Protein AF-A0A969XFT2-F1 (afdb_monomer)

Solvent-accessible surface area (backbone atoms only — not comparable to full-atom values): 5192 Å² total; per-residue (Å²): 133,81,50,74,69,57,52,52,53,51,52,51,54,52,53,49,54,55,60,61,55,73,71,54,65,57,93,56,33,42,101,85,66,43,78,54,66,66,70,47,44,44,75,32,65,82,44,76,70,50,57,56,52,51,52,53,49,41,51,48,38,42,73,73,66,62,30,51,68,45,80,42,82,42,53,67,70,55,45,54,54,31,44,78,67,69,69,62

Foldseek 3Di:
DDDPVRVVVVVVVVVVVVVVVVPDQDVQADPVNHRNAEEAEAEDQPDPVRVVVVVVVQCCCCVVVVHHYHYDYDHPVVVVVCVVVVVD

Mean predicted aligned error: 11.52 Å

pLDDT: mean 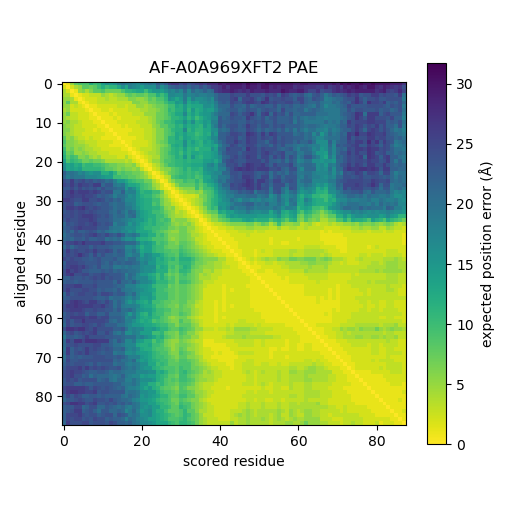86.34, std 11.64, range [57.56, 96.88]

Radius of gyration: 23.92 Å; Cα contacts (8 Å, |Δi|>4): 80; chains: 1; bounding box: 64×32×49 Å

Structure (mmCIF, N/CA/C/O backbone):
data_AF-A0A969XFT2-F1
#
_entry.id   AF-A0A969XFT2-F1
#
loop_
_atom_site.group_PDB
_atom_site.id
_atom_site.type_symbol
_atom_site.label_atom_id
_atom_site.label_alt_id
_atom_site.label_comp_id
_atom_site.label_asym_id
_atom_site.label_entity_id
_atom_site.label_seq_id
_atom_site.pdbx_PDB_ins_code
_atom_site.Cartn_x
_atom_site.Cartn_y
_atom_site.Cartn_z
_atom_site.occupancy
_atom_site.B_iso_or_equiv
_atom_site.auth_seq_id
_atom_site.auth_comp_id
_atom_site.auth_asym_id
_atom_site.auth_atom_id
_atom_site.pdbx_PDB_model_num
ATOM 1 N N . MET A 1 1 ? -51.406 -18.017 23.707 1.00 57.56 1 MET A N 1
ATOM 2 C CA . MET A 1 1 ? -51.129 -17.261 24.951 1.00 57.56 1 MET A CA 1
ATOM 3 C C . MET A 1 1 ? -49.922 -17.889 25.628 1.00 57.56 1 MET A C 1
ATOM 5 O O . MET A 1 1 ? -50.028 -19.015 26.096 1.00 57.56 1 MET A O 1
ATOM 9 N N . PHE A 1 2 ? -48.764 -17.225 25.609 1.00 67.94 2 PHE A N 1
ATOM 10 C CA . PHE A 1 2 ? -47.568 -17.722 26.299 1.00 67.94 2 PHE A CA 1
ATOM 11 C C . PHE A 1 2 ? -47.796 -17.707 27.817 1.00 67.94 2 PHE A C 1
ATOM 13 O O . PHE A 1 2 ? -48.382 -16.763 28.349 1.00 67.94 2 PHE A O 1
ATOM 20 N N . SER A 1 3 ? -47.383 -18.767 28.520 1.00 76.75 3 SER A N 1
ATOM 21 C CA . SER A 1 3 ? -47.505 -18.813 29.981 1.00 76.75 3 SER A CA 1
ATOM 22 C C . SER A 1 3 ? -46.583 -17.763 30.607 1.00 76.75 3 SER A C 1
ATOM 24 O O . SER A 1 3 ? -45.492 -17.522 30.092 1.00 76.75 3 SER A O 1
ATOM 26 N N . LYS A 1 4 ? -46.973 -17.171 31.747 1.00 77.75 4 LYS A N 1
ATOM 27 C CA . LYS A 1 4 ? -46.145 -16.174 32.462 1.00 77.75 4 LYS A CA 1
ATOM 28 C C . LYS A 1 4 ? -44.695 -16.641 32.663 1.00 77.75 4 LYS A C 1
ATOM 30 O O . LYS A 1 4 ? -43.780 -15.834 32.571 1.00 77.75 4 LYS A O 1
ATOM 35 N N . LYS A 1 5 ? -44.482 -17.944 32.882 1.00 81.25 5 LYS A N 1
ATOM 36 C CA . LYS A 1 5 ? -43.148 -18.546 33.042 1.00 81.25 5 LYS A CA 1
ATOM 37 C C . LYS A 1 5 ? -42.351 -18.530 31.731 1.00 81.25 5 LYS A C 1
ATOM 39 O O . LYS A 1 5 ? -41.166 -18.223 31.741 1.00 81.25 5 LYS A O 1
ATOM 44 N N . SER A 1 6 ? -43.015 -18.795 30.605 1.00 81.56 6 SER A N 1
ATOM 45 C CA . SER A 1 6 ? -42.413 -18.746 29.268 1.00 81.56 6 SER A CA 1
ATOM 46 C C . SER A 1 6 ? -42.015 -17.325 28.863 1.00 81.56 6 SER A C 1
ATOM 48 O O . SER A 1 6 ? -40.972 -17.147 28.244 1.00 81.56 6 SER A O 1
ATOM 50 N N . THR A 1 7 ? -42.810 -16.316 29.232 1.00 84.44 7 THR A N 1
ATOM 51 C CA . THR A 1 7 ? -42.497 -14.908 28.935 1.00 84.44 7 THR A CA 1
ATOM 52 C C . THR A 1 7 ? -41.293 -14.415 29.739 1.00 84.44 7 THR A C 1
ATOM 54 O O . THR A 1 7 ? -40.439 -13.718 29.198 1.00 84.44 7 THR A O 1
ATOM 57 N N . VAL A 1 8 ? -41.181 -14.829 31.008 1.00 88.44 8 VAL A N 1
ATOM 58 C CA . VAL A 1 8 ? -40.027 -14.492 31.859 1.00 88.44 8 VAL A CA 1
ATOM 59 C C . VAL A 1 8 ? -38.744 -15.115 31.308 1.00 88.44 8 VAL A C 1
ATOM 61 O O . VAL A 1 8 ? -37.756 -14.408 31.138 1.00 88.44 8 VAL A O 1
ATOM 64 N N . ILE A 1 9 ? -38.763 -16.399 30.942 1.00 89.06 9 ILE A N 1
ATOM 65 C CA . ILE A 1 9 ? -37.579 -17.066 30.374 1.00 89.06 9 ILE A CA 1
ATOM 66 C C . ILE A 1 9 ? -37.133 -16.381 29.075 1.00 89.06 9 ILE A C 1
ATOM 68 O O . ILE A 1 9 ? -35.948 -16.100 28.911 1.00 89.06 9 ILE A O 1
ATOM 72 N N . LEU A 1 10 ? -38.072 -16.038 28.189 1.00 89.56 10 LEU A N 1
ATOM 73 C CA . LEU A 1 10 ? -37.754 -15.352 26.936 1.00 89.56 10 LEU A CA 1
ATOM 74 C C . LEU A 1 10 ? -37.119 -13.973 27.175 1.00 89.56 10 LEU A C 1
ATOM 76 O O . LEU A 1 10 ? -36.139 -13.630 26.520 1.00 89.56 10 LEU A O 1
ATOM 80 N N . SER A 1 11 ? -37.633 -13.207 28.144 1.00 86.50 11 SER A N 1
ATOM 81 C CA . SER A 1 11 ? -37.065 -11.898 28.493 1.00 86.50 11 SER A CA 1
ATOM 82 C C . SER A 1 11 ? -35.643 -11.994 29.053 1.00 86.50 11 SER A C 1
ATOM 84 O O . SER A 1 11 ? -34.801 -11.168 28.713 1.00 86.50 11 SER A O 1
ATOM 86 N N . VAL A 1 12 ? -35.348 -13.033 29.842 1.00 91.12 12 VAL A N 1
ATOM 87 C CA . VAL A 1 12 ? -34.007 -13.265 30.396 1.00 91.12 12 VAL A CA 1
ATOM 88 C C . VAL A 1 12 ? -33.019 -13.648 29.298 1.00 91.12 12 VAL A C 1
ATOM 90 O O . VAL A 1 12 ? -31.924 -13.098 29.253 1.00 91.12 12 VAL A O 1
ATOM 93 N N . VAL A 1 13 ? -33.405 -14.539 28.380 1.00 90.25 13 VAL A N 1
ATOM 94 C CA . VAL A 1 13 ? -32.544 -14.943 27.256 1.00 90.25 13 VAL A CA 1
ATOM 95 C C . VAL A 1 13 ? -32.248 -13.758 26.336 1.00 90.25 13 VAL A C 1
ATOM 97 O O . VAL A 1 13 ? -31.104 -13.573 25.924 1.00 90.25 13 VAL A O 1
ATOM 100 N N . LEU A 1 14 ? -33.249 -12.919 26.057 1.00 89.56 14 LEU A N 1
ATOM 101 C CA . LEU A 1 14 ? -33.072 -11.740 25.212 1.00 89.56 14 LEU A CA 1
ATOM 102 C C . LEU A 1 14 ? -32.170 -10.690 25.878 1.00 89.56 14 LEU A C 1
ATOM 104 O O . LEU A 1 14 ? -31.272 -10.154 25.232 1.00 89.56 14 LEU A O 1
ATOM 108 N N . ALA A 1 15 ? -32.358 -10.442 27.178 1.00 87.69 15 ALA A N 1
ATOM 109 C CA . ALA A 1 15 ? -31.504 -9.537 27.944 1.00 87.69 15 ALA A CA 1
ATOM 110 C C . ALA A 1 15 ? -30.053 -10.040 28.011 1.00 87.69 15 ALA A C 1
ATOM 112 O O . ALA A 1 15 ? -29.121 -9.257 27.838 1.00 87.69 15 ALA A O 1
ATOM 113 N N . LEU A 1 16 ? -29.854 -11.347 28.202 1.00 85.88 16 LEU A N 1
ATOM 114 C CA . LEU A 1 16 ? -28.523 -11.947 28.253 1.00 85.88 16 LEU A CA 1
ATOM 115 C C . LEU A 1 16 ? -27.819 -11.893 26.886 1.00 85.88 16 LEU A C 1
ATOM 117 O O . LEU A 1 16 ? -26.637 -11.569 26.827 1.00 85.88 16 LEU A O 1
ATOM 121 N N . GLY A 1 17 ? -28.542 -12.131 25.786 1.00 82.75 17 GLY A N 1
ATOM 122 C CA . GLY A 1 17 ? -28.002 -12.000 24.426 1.00 82.75 17 GLY A CA 1
ATOM 123 C C . GLY A 1 17 ? -27.591 -10.566 24.069 1.00 82.75 17 GLY A C 1
ATOM 124 O O . GLY A 1 17 ? -26.552 -10.354 23.441 1.00 82.75 17 GLY A O 1
ATOM 125 N N . LEU A 1 18 ? -28.361 -9.573 24.526 1.00 82.19 18 LEU A N 1
ATOM 126 C CA . LEU A 1 18 ? -28.033 -8.154 24.355 1.00 82.19 18 LEU A CA 1
ATOM 127 C C . LEU A 1 18 ? -26.808 -7.740 25.185 1.00 82.19 18 LEU A C 1
ATOM 129 O O . LEU A 1 18 ? -25.947 -7.023 24.681 1.00 82.19 18 LEU A O 1
ATOM 133 N N . LEU A 1 19 ? -26.693 -8.232 26.423 1.00 81.38 19 LEU A N 1
ATOM 134 C CA . LEU A 1 19 ? -25.539 -7.969 27.293 1.00 81.38 19 LEU A CA 1
ATOM 135 C C . LEU A 1 19 ? -24.243 -8.586 26.747 1.00 81.38 19 LEU A C 1
ATOM 137 O O . LEU A 1 19 ? -23.195 -7.953 26.810 1.00 81.38 19 LE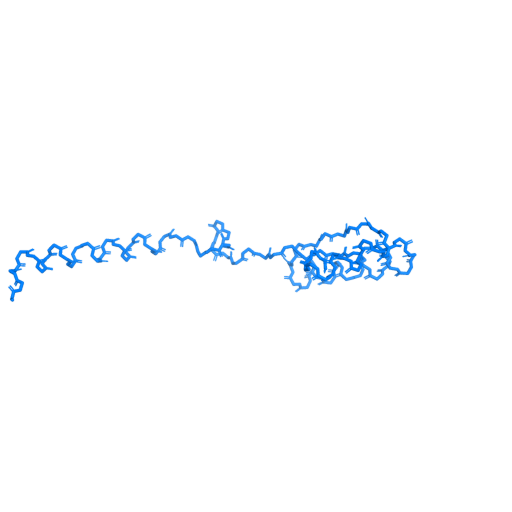U A O 1
ATOM 141 N N . LEU A 1 20 ? -24.310 -9.789 26.171 1.00 78.12 20 LEU A N 1
ATOM 142 C CA . LEU A 1 20 ? -23.150 -10.459 25.569 1.00 78.12 20 LEU A CA 1
ATOM 143 C C . LEU A 1 20 ? -22.677 -9.774 24.273 1.00 78.12 20 LEU A C 1
ATOM 145 O O . LEU A 1 20 ? -21.482 -9.751 23.987 1.00 78.12 20 LEU A O 1
ATOM 149 N N . SER A 1 21 ? -23.594 -9.168 23.513 1.00 70.31 21 SER A N 1
ATOM 150 C CA . SER A 1 21 ? -23.262 -8.453 22.270 1.00 70.31 21 SER A CA 1
ATOM 151 C C . SER A 1 21 ? -22.577 -7.103 22.516 1.00 70.31 21 SER A C 1
ATOM 153 O O . SER A 1 21 ? -21.838 -6.630 21.660 1.00 70.31 21 SER A O 1
ATOM 155 N N . AL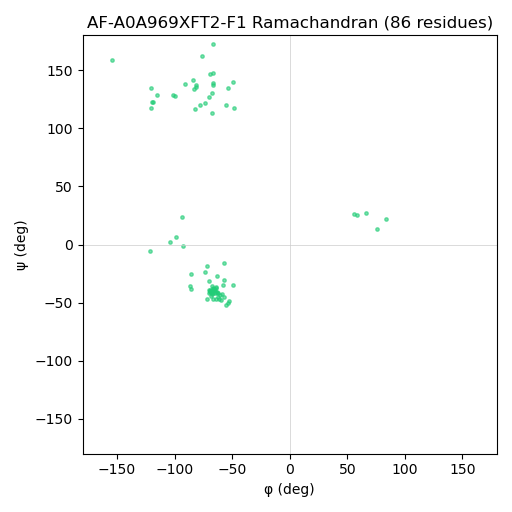A A 1 22 ? -22.774 -6.491 23.688 1.00 66.69 22 ALA A N 1
ATOM 156 C CA . ALA A 1 22 ? -22.192 -5.190 24.027 1.00 66.69 22 ALA A CA 1
ATOM 157 C C . ALA A 1 22 ? -20.674 -5.234 24.290 1.00 66.69 22 ALA A C 1
ATOM 159 O O . ALA A 1 22 ? -20.017 -4.197 24.250 1.00 66.69 22 ALA A O 1
ATOM 160 N N . CYS A 1 23 ? -20.113 -6.418 24.554 1.00 67.19 23 CYS A N 1
ATOM 161 C CA . CYS A 1 23 ? -18.683 -6.599 24.823 1.00 67.19 23 CYS A CA 1
ATOM 162 C C . CYS A 1 23 ? -17.907 -7.191 23.643 1.00 67.19 23 CYS A C 1
ATOM 164 O O . CYS A 1 23 ? -16.710 -7.439 23.776 1.00 67.19 23 CYS A O 1
ATOM 166 N N . THR A 1 24 ? -18.557 -7.438 22.504 1.00 66.31 24 THR A N 1
ATOM 167 C CA . THR A 1 24 ? -17.826 -7.858 21.307 1.00 66.31 24 THR A CA 1
ATOM 168 C C . THR A 1 24 ? -17.275 -6.594 20.649 1.00 66.31 24 THR A C 1
ATOM 170 O O . THR A 1 24 ? -18.081 -5.744 20.259 1.00 66.31 24 THR A O 1
ATOM 173 N N . PRO A 1 25 ? -15.943 -6.412 20.550 1.00 61.53 25 PRO A N 1
ATOM 174 C CA . PRO A 1 25 ? -15.394 -5.306 19.778 1.00 61.53 25 PRO A CA 1
ATOM 175 C C . PRO A 1 25 ? -15.989 -5.373 18.370 1.00 61.53 25 PRO A C 1
ATOM 177 O O . PRO A 1 25 ? -16.095 -6.459 17.795 1.00 61.53 25 PRO A O 1
ATOM 180 N N . ALA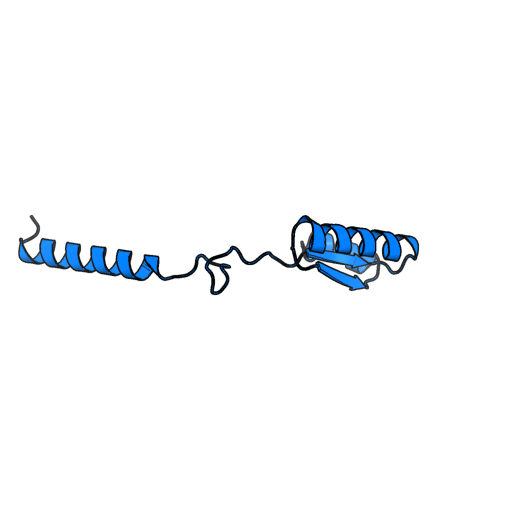 A 1 26 ? -16.439 -4.231 17.843 1.00 61.50 26 ALA A N 1
ATOM 181 C CA . ALA A 1 26 ? -16.912 -4.152 16.465 1.00 61.50 26 ALA A CA 1
ATOM 182 C C . ALA A 1 26 ? -15.867 -4.811 15.555 1.00 61.50 26 ALA A C 1
ATOM 184 O O . ALA A 1 26 ? -14.674 -4.663 15.812 1.00 61.50 26 ALA A O 1
ATOM 185 N N . ASN A 1 27 ? -16.287 -5.576 14.542 1.00 57.97 27 ASN A N 1
ATOM 186 C CA . ASN A 1 27 ? -15.344 -6.236 13.637 1.00 57.97 27 ASN A CA 1
ATOM 187 C C . ASN A 1 27 ? -14.298 -5.223 13.151 1.00 57.97 27 ASN A C 1
ATOM 189 O O . ASN A 1 27 ? -14.648 -4.231 12.514 1.00 57.97 27 ASN A O 1
ATOM 193 N N . GLY A 1 28 ? -13.034 -5.479 13.490 1.00 60.25 28 GLY A N 1
ATOM 194 C CA . GLY A 1 28 ? -11.933 -4.574 13.189 1.00 60.25 28 GLY A CA 1
ATOM 195 C C . GLY A 1 28 ? -11.737 -3.442 14.193 1.00 60.25 28 GLY A C 1
ATOM 196 O O . GLY A 1 28 ? -11.138 -2.457 13.812 1.00 60.25 28 GLY A O 1
ATOM 197 N N . ALA A 1 29 ? -12.200 -3.519 15.440 1.00 62.94 29 ALA A N 1
ATOM 198 C CA . ALA A 1 29 ? -11.805 -2.583 16.492 1.00 62.94 29 ALA A CA 1
ATOM 199 C C . ALA A 1 29 ? -10.581 -3.106 17.267 1.00 62.94 29 ALA A C 1
ATOM 201 O O . ALA A 1 29 ? -10.495 -4.298 17.567 1.00 62.94 29 ALA A O 1
ATOM 202 N N . ASP A 1 30 ? -9.634 -2.220 17.571 1.00 67.19 30 ASP A N 1
ATOM 203 C CA . ASP A 1 30 ? -8.463 -2.520 18.393 1.00 67.19 30 ASP A CA 1
ATOM 204 C C . ASP A 1 30 ? -8.877 -2.825 19.858 1.00 67.19 30 ASP A C 1
ATOM 206 O O . ASP A 1 30 ? -10.043 -2.645 20.231 1.00 67.19 30 ASP A O 1
ATOM 210 N N . PRO A 1 31 ? -7.956 -3.269 20.737 1.00 67.06 31 PRO A N 1
ATOM 211 C CA . PRO A 1 31 ? -8.257 -3.521 22.152 1.00 67.06 31 PRO A CA 1
ATOM 212 C C . PRO A 1 31 ? -8.819 -2.309 22.921 1.00 67.06 31 PRO A C 1
ATOM 214 O O . PRO A 1 31 ? -9.369 -2.485 24.007 1.00 67.06 31 PRO A O 1
ATOM 217 N N . ASN A 1 32 ? -8.692 -1.097 22.371 1.00 68.75 32 ASN A N 1
ATOM 218 C CA . ASN A 1 32 ? -9.204 0.156 22.923 1.00 68.75 32 ASN A CA 1
ATOM 219 C C . ASN A 1 32 ? -10.540 0.586 22.282 1.00 68.75 32 ASN A C 1
ATOM 221 O O . ASN A 1 32 ? -11.035 1.679 22.566 1.00 68.75 32 ASN A O 1
ATOM 225 N N . GLY A 1 33 ? -11.135 -0.253 21.428 1.00 65.00 33 GLY A N 1
ATOM 226 C CA . GLY A 1 33 ? -12.405 0.013 20.757 1.00 65.00 33 GLY A CA 1
ATOM 227 C C . GLY A 1 33 ? -12.310 1.006 19.595 1.00 65.00 33 GLY A C 1
ATOM 228 O O . GLY A 1 33 ? -13.348 1.482 19.132 1.00 65.00 33 GLY A O 1
ATOM 229 N N . GLN A 1 34 ? -11.104 1.334 19.122 1.00 67.19 34 GLN A N 1
ATOM 230 C CA . GLN A 1 34 ? -10.904 2.194 17.956 1.00 67.19 34 GLN A CA 1
ATOM 231 C C . GLN A 1 34 ? -10.992 1.380 16.666 1.00 67.19 34 GLN A C 1
ATOM 233 O O . GLN A 1 34 ? -10.466 0.270 16.631 1.00 67.19 34 GLN A O 1
ATOM 238 N N . PRO A 1 35 ? -11.590 1.904 15.583 1.00 69.31 35 PRO A N 1
ATOM 239 C CA . PRO A 1 35 ? -11.522 1.256 14.279 1.00 69.31 35 PRO A CA 1
ATOM 240 C C . PRO A 1 35 ? -10.055 1.026 13.883 1.00 69.31 35 PRO A C 1
ATOM 242 O O . PRO A 1 35 ? -9.270 1.966 13.775 1.00 69.31 35 PRO A O 1
ATOM 245 N N . THR A 1 36 ? -9.689 -0.232 13.676 1.00 77.44 36 THR A N 1
ATOM 246 C CA . THR A 1 36 ? -8.398 -0.667 13.144 1.00 77.44 36 THR A CA 1
ATOM 247 C C . THR A 1 36 ? -8.343 -0.197 11.703 1.00 77.44 36 THR A C 1
ATOM 249 O O . THR A 1 36 ? -9.133 -0.633 10.865 1.00 77.44 36 THR A O 1
ATOM 252 N N . LYS A 1 37 ? -7.434 0.736 11.428 1.00 85.12 37 LYS A N 1
ATOM 253 C CA . LYS A 1 37 ? -7.223 1.267 10.083 1.00 85.12 37 LYS A CA 1
ATOM 254 C C . LYS A 1 37 ? -6.643 0.167 9.199 1.00 85.12 37 LYS A C 1
ATOM 256 O O . LYS A 1 37 ? -5.690 -0.509 9.584 1.00 85.12 37 LYS A O 1
ATOM 261 N N . GLU A 1 38 ? -7.249 -0.024 8.035 1.00 89.12 38 GLU A N 1
ATOM 262 C CA . GLU A 1 38 ? -6.785 -0.994 7.048 1.00 89.12 38 GLU A CA 1
ATOM 263 C C . GLU A 1 38 ? -5.451 -0.543 6.438 1.00 89.12 38 GLU A C 1
ATOM 265 O O . GLU A 1 38 ? -5.195 0.653 6.296 1.00 89.12 38 GLU A O 1
ATOM 270 N N . THR A 1 39 ? -4.584 -1.490 6.088 1.00 93.25 39 THR A N 1
ATOM 271 C CA . THR A 1 39 ? -3.306 -1.164 5.450 1.00 93.25 39 THR A CA 1
ATOM 272 C C . THR A 1 39 ? -3.524 -0.750 4.004 1.00 93.25 39 THR A C 1
ATOM 274 O O . THR A 1 39 ? -4.005 -1.537 3.190 1.00 93.25 39 THR A O 1
ATOM 277 N N . VAL A 1 40 ? -3.100 0.463 3.661 1.00 94.19 40 VAL A N 1
ATOM 278 C CA . VAL A 1 40 ? -3.082 0.938 2.276 1.00 94.19 40 VAL A CA 1
ATOM 279 C C . VAL A 1 40 ? -1.878 0.319 1.575 1.00 94.19 40 VAL A C 1
ATOM 281 O O . VAL A 1 40 ? -0.739 0.535 1.988 1.00 94.19 40 VAL A O 1
ATOM 284 N N . THR A 1 41 ? -2.114 -0.451 0.515 1.00 96.06 41 THR A N 1
ATOM 285 C CA . THR A 1 41 ? -1.031 -1.048 -0.277 1.00 96.06 41 THR A CA 1
ATOM 286 C C . THR A 1 41 ? -0.823 -0.242 -1.553 1.00 96.06 41 THR A C 1
ATOM 288 O O . THR A 1 41 ? -1.779 0.022 -2.268 1.00 96.06 41 THR A O 1
ATOM 291 N N . ILE A 1 42 ? 0.415 0.164 -1.832 1.00 95.75 42 ILE A N 1
ATOM 292 C CA . ILE A 1 42 ? 0.792 0.946 -3.014 1.00 95.75 42 ILE A CA 1
ATOM 293 C C . ILE A 1 42 ? 1.720 0.092 -3.875 1.00 95.75 42 ILE A C 1
ATOM 295 O O . ILE A 1 42 ? 2.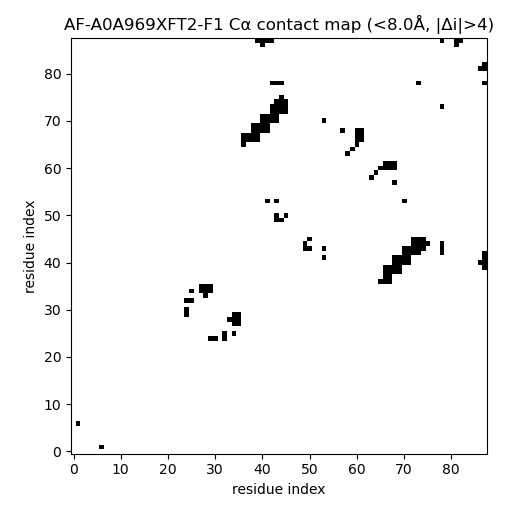720 -0.434 -3.387 1.00 95.75 42 ILE A O 1
ATOM 299 N N . ALA A 1 43 ? 1.408 -0.037 -5.161 1.00 95.75 43 ALA A N 1
ATOM 300 C CA . ALA A 1 43 ? 2.291 -0.697 -6.113 1.00 95.75 43 ALA A CA 1
ATOM 301 C C . ALA A 1 43 ? 3.408 0.237 -6.599 1.00 95.75 43 ALA A C 1
ATOM 303 O O . ALA A 1 43 ? 3.162 1.387 -6.971 1.00 95.75 43 ALA A O 1
ATOM 304 N N . ASP A 1 44 ? 4.626 -0.289 -6.676 1.00 95.00 44 ASP A N 1
ATOM 305 C CA . ASP A 1 44 ? 5.780 0.397 -7.245 1.00 95.00 44 ASP A CA 1
ATOM 306 C C . ASP A 1 44 ? 6.321 -0.386 -8.440 1.00 9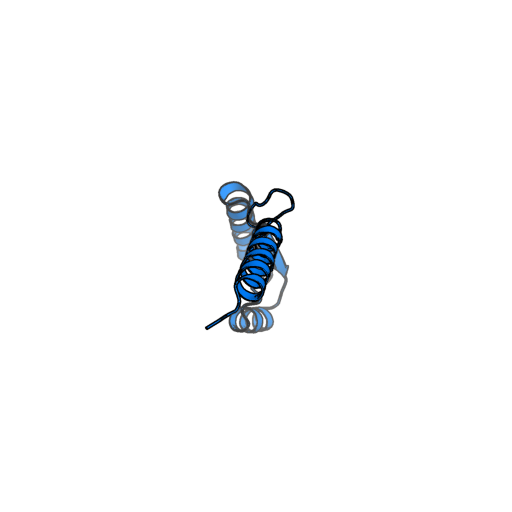5.00 44 ASP A C 1
ATOM 308 O O . ASP A 1 44 ? 6.679 -1.556 -8.320 1.00 95.00 44 ASP A O 1
ATOM 312 N N . THR A 1 45 ? 6.383 0.250 -9.613 1.00 94.38 45 THR A N 1
ATOM 313 C CA . THR A 1 45 ? 6.942 -0.380 -10.818 1.00 94.38 45 THR A CA 1
ATOM 314 C C . THR A 1 45 ? 8.420 -0.085 -11.048 1.00 94.38 45 THR A C 1
ATOM 316 O O . THR A 1 45 ? 8.891 -0.152 -12.184 1.00 94.38 45 THR A O 1
ATOM 319 N N . ALA A 1 46 ? 9.145 0.258 -9.982 1.00 88.81 46 ALA A N 1
ATOM 320 C CA . ALA A 1 46 ? 10.577 0.531 -9.943 1.00 88.81 46 ALA A CA 1
ATOM 321 C C . ALA A 1 46 ? 11.046 1.676 -10.863 1.00 88.81 46 ALA A C 1
ATOM 323 O O . ALA A 1 46 ? 12.208 1.731 -11.274 1.00 88.81 46 ALA A O 1
ATOM 324 N N . PHE A 1 47 ? 10.155 2.618 -11.188 1.00 90.56 47 PHE A N 1
ATOM 325 C CA . PHE A 1 47 ? 10.555 3.875 -11.817 1.00 90.56 47 PHE A CA 1
ATOM 326 C C . PHE A 1 47 ? 11.020 4.849 -10.736 1.00 90.56 47 PHE A C 1
ATOM 328 O O . PHE A 1 47 ? 10.318 5.063 -9.756 1.00 90.56 47 PHE A O 1
ATOM 335 N N . GLN A 1 48 ? 12.159 5.520 -10.937 1.00 91.00 48 GLN A N 1
ATOM 336 C CA . GLN A 1 48 ? 12.692 6.460 -9.937 1.00 91.00 48 GLN A CA 1
ATOM 337 C C . GLN A 1 48 ? 11.712 7.583 -9.565 1.00 91.00 48 GLN A C 1
ATOM 339 O O . GLN A 1 48 ? 11.712 8.071 -8.439 1.00 91.00 48 GLN A O 1
ATOM 344 N N . THR A 1 49 ? 10.861 7.989 -10.508 1.00 92.69 49 THR A N 1
ATOM 345 C CA . THR A 1 49 ? 9.791 8.957 -10.254 1.00 92.69 49 THR A CA 1
ATOM 346 C C . THR A 1 49 ? 8.717 8.402 -9.321 1.00 92.69 49 THR A C 1
ATOM 348 O O . THR A 1 49 ? 8.194 9.149 -8.498 1.00 92.69 49 THR A O 1
ATOM 351 N N . LEU A 1 50 ? 8.402 7.106 -9.417 1.00 93.56 50 LEU A N 1
ATOM 352 C CA . LEU A 1 50 ? 7.455 6.444 -8.524 1.00 93.56 50 LEU A CA 1
ATOM 353 C C . LEU A 1 50 ? 8.013 6.302 -7.115 1.00 93.56 50 LEU A C 1
ATOM 355 O O . LEU A 1 50 ? 7.272 6.598 -6.192 1.00 93.56 50 LEU A O 1
ATOM 359 N N . TRP A 1 51 ? 9.301 5.998 -6.935 1.00 92.94 51 TRP A N 1
ATOM 360 C CA . TRP A 1 51 ? 9.908 5.923 -5.597 1.00 92.94 51 TRP A CA 1
ATOM 361 C C . TRP A 1 51 ? 9.656 7.188 -4.775 1.00 92.94 51 TRP A C 1
ATOM 363 O O . TRP A 1 51 ? 9.191 7.128 -3.641 1.00 92.94 51 TRP A O 1
ATOM 373 N N . ILE A 1 52 ? 9.906 8.355 -5.377 1.00 94.31 52 ILE A N 1
ATOM 374 C CA . ILE A 1 52 ? 9.701 9.645 -4.708 1.00 94.31 52 ILE A CA 1
ATOM 375 C C . ILE A 1 52 ? 8.212 9.881 -4.437 1.00 94.31 52 ILE A C 1
ATOM 377 O O . ILE A 1 52 ? 7.839 10.264 -3.331 1.00 94.31 52 ILE A O 1
ATOM 381 N N . ASN A 1 53 ? 7.352 9.646 -5.430 1.00 95.88 53 ASN A N 1
ATOM 382 C CA . ASN A 1 53 ? 5.916 9.880 -5.286 1.00 95.88 53 ASN A CA 1
ATOM 383 C C . ASN A 1 53 ? 5.276 8.945 -4.247 1.00 95.88 53 ASN A C 1
ATOM 385 O O . ASN A 1 53 ? 4.435 9.389 -3.466 1.00 95.88 53 ASN A O 1
ATOM 389 N N . ASN A 1 54 ? 5.697 7.683 -4.211 1.00 95.56 54 ASN A N 1
ATOM 390 C CA . ASN A 1 54 ? 5.200 6.665 -3.294 1.00 95.56 54 ASN A CA 1
ATOM 391 C C . ASN A 1 54 ? 5.640 6.955 -1.857 1.00 95.56 54 ASN A C 1
ATOM 393 O O . ASN A 1 54 ? 4.819 6.857 -0.949 1.00 95.56 54 ASN A O 1
ATOM 397 N N . GLU A 1 55 ? 6.878 7.409 -1.642 1.00 95.62 55 GLU A N 1
ATOM 398 C CA . GLU A 1 55 ? 7.336 7.841 -0.315 1.00 95.62 55 GLU A CA 1
ATOM 399 C C . GLU A 1 55 ? 6.616 9.110 0.172 1.00 95.62 55 GLU A C 1
ATOM 401 O O . GLU A 1 55 ? 6.236 9.200 1.340 1.00 95.62 55 GLU A O 1
ATOM 406 N N . ILE A 1 56 ? 6.343 10.076 -0.716 1.00 96.25 56 ILE A N 1
ATOM 407 C CA . ILE A 1 56 ? 5.530 11.256 -0.370 1.00 96.25 56 ILE A CA 1
ATOM 408 C C . ILE A 1 56 ? 4.106 10.834 0.017 1.00 96.25 56 ILE A C 1
ATOM 410 O O . ILE A 1 56 ? 3.571 11.314 1.020 1.00 96.25 56 ILE A O 1
ATOM 414 N N . ALA A 1 57 ? 3.493 9.934 -0.759 1.00 96.62 57 ALA A N 1
ATOM 415 C CA . ALA A 1 57 ? 2.161 9.414 -0.471 1.00 96.62 57 ALA A CA 1
ATOM 416 C C . ALA A 1 57 ?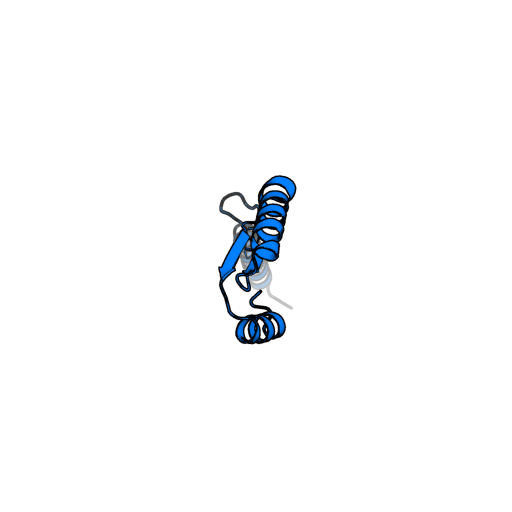 2.133 8.677 0.873 1.00 96.62 57 ALA A C 1
ATOM 418 O O . ALA A 1 57 ? 1.274 8.960 1.708 1.00 96.62 57 ALA A O 1
ATOM 419 N N . LYS A 1 58 ? 3.115 7.803 1.116 1.00 96.75 58 LYS A N 1
ATOM 420 C CA . LYS A 1 58 ? 3.286 7.093 2.383 1.00 96.75 58 LYS A CA 1
ATOM 421 C C . LYS A 1 58 ? 3.369 8.056 3.561 1.00 96.75 58 LYS A C 1
ATOM 423 O O . LYS A 1 58 ? 2.576 7.939 4.491 1.00 96.75 58 LYS A O 1
ATOM 428 N N . PHE A 1 59 ? 4.251 9.050 3.487 1.00 96.81 59 PHE A N 1
ATOM 429 C CA . PHE A 1 59 ? 4.405 10.044 4.547 1.00 96.81 59 PHE A CA 1
ATOM 430 C C . PHE A 1 59 ? 3.093 10.782 4.850 1.00 96.81 59 PHE A C 1
ATOM 432 O O . PHE A 1 59 ? 2.727 10.937 6.017 1.00 96.81 59 PHE A O 1
ATOM 439 N N . ALA A 1 60 ? 2.369 11.220 3.815 1.00 96.88 60 ALA A N 1
ATOM 440 C CA . ALA A 1 60 ? 1.108 11.939 3.978 1.00 96.88 60 ALA A CA 1
ATOM 441 C C . ALA A 1 60 ? 0.002 11.062 4.589 1.00 96.88 60 ALA A C 1
ATOM 443 O O . ALA A 1 60 ? -0.762 11.534 5.432 1.00 96.88 60 ALA A O 1
ATOM 444 N N . ILE A 1 61 ? -0.077 9.792 4.189 1.00 95.81 61 ILE A N 1
ATOM 445 C CA . ILE A 1 61 ? -1.085 8.846 4.677 1.00 95.81 61 ILE A CA 1
ATOM 446 C C . ILE A 1 61 ? -0.795 8.438 6.126 1.00 95.81 61 ILE A C 1
ATOM 448 O O . ILE A 1 61 ? -1.693 8.509 6.967 1.00 95.81 61 ILE A O 1
ATOM 452 N N . GLU A 1 62 ? 0.454 8.088 6.439 1.00 95.12 62 GLU A N 1
ATOM 453 C CA . GLU A 1 62 ? 0.862 7.675 7.785 1.00 95.12 62 GLU A CA 1
ATOM 45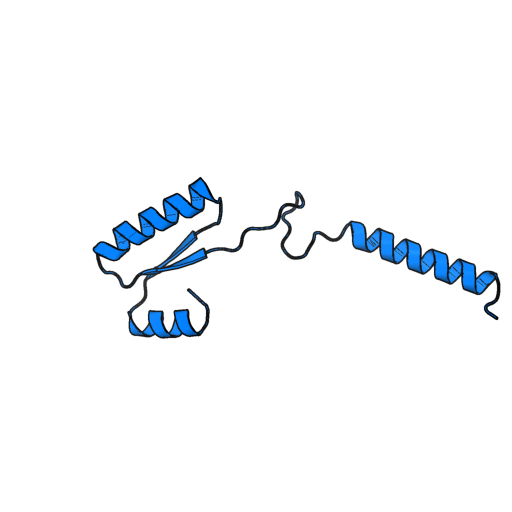4 C C . GLU A 1 62 ? 0.818 8.844 8.776 1.00 95.12 62 GLU A C 1
ATOM 456 O O . GLU A 1 62 ? 0.353 8.682 9.899 1.00 95.12 62 GLU A O 1
ATOM 461 N N . THR A 1 63 ? 1.245 10.044 8.375 1.00 94.00 63 THR A N 1
ATOM 462 C CA . THR A 1 63 ? 1.297 11.198 9.293 1.00 94.00 63 THR A CA 1
ATOM 463 C C . THR A 1 63 ? -0.031 11.947 9.367 1.00 94.00 63 THR A C 1
ATOM 465 O O . THR A 1 63 ? -0.411 12.434 10.428 1.00 94.00 63 THR A O 1
ATOM 468 N N . GLY A 1 64 ? -0.730 12.094 8.239 1.00 92.81 64 GLY A N 1
ATOM 469 C CA . GLY A 1 64 ? -1.952 12.895 8.155 1.00 92.81 64 GLY A CA 1
ATOM 470 C C . GLY A 1 64 ? -3.213 12.121 8.522 1.00 92.81 64 GLY A C 1
ATOM 471 O O . GLY A 1 64 ? -4.128 12.686 9.117 1.00 92.81 64 GLY A O 1
ATOM 472 N N . TYR A 1 65 ? -3.261 10.833 8.175 1.00 89.94 65 TYR A N 1
ATOM 473 C CA . TYR A 1 65 ? -4.446 9.997 8.361 1.00 89.94 65 TYR A CA 1
ATOM 474 C C . TYR A 1 65 ? -4.191 8.776 9.248 1.00 89.94 65 TYR A C 1
ATOM 476 O O . TYR A 1 65 ? -5.149 8.084 9.588 1.00 89.94 65 TYR A O 1
ATOM 484 N N . GLU A 1 66 ? -2.944 8.520 9.653 1.00 88.81 66 GLU A N 1
ATOM 485 C CA . GLU A 1 66 ? -2.515 7.411 10.519 1.00 88.81 66 GLU A CA 1
ATOM 486 C C . GLU A 1 66 ? -2.921 6.022 9.998 1.00 88.81 66 GLU A C 1
ATOM 488 O O . GLU A 1 66 ? -3.100 5.087 10.777 1.00 88.81 66 GLU A O 1
ATOM 493 N N . TYR A 1 67 ? -3.096 5.878 8.682 1.00 92.69 67 TYR A N 1
ATOM 494 C CA . TYR A 1 67 ? -3.257 4.559 8.072 1.00 92.69 67 TYR A CA 1
ATOM 495 C C . TYR A 1 67 ? -1.874 3.934 7.872 1.00 92.69 67 TYR A C 1
ATOM 497 O O . TYR A 1 67 ? -0.974 4.629 7.394 1.00 92.69 67 TYR A O 1
ATOM 505 N N . PRO A 1 68 ? -1.686 2.643 8.195 1.00 93.12 68 PRO A N 1
ATOM 506 C CA . PRO A 1 68 ? -0.454 1.950 7.854 1.00 93.12 68 PRO A CA 1
ATOM 507 C C . PRO A 1 68 ? -0.335 1.819 6.332 1.00 93.12 68 PRO A C 1
ATOM 509 O O . PRO A 1 68 ? -1.323 1.524 5.655 1.00 93.12 68 PRO A O 1
ATOM 512 N N . VAL A 1 69 ? 0.868 2.019 5.788 1.00 96.06 69 VAL A N 1
ATOM 513 C CA . VAL A 1 69 ? 1.123 1.931 4.344 1.00 96.06 69 VAL A CA 1
ATOM 514 C C . VAL A 1 69 ? 2.159 0.855 4.045 1.00 96.06 69 VAL A C 1
ATOM 516 O O . VAL A 1 69 ? 3.215 0.786 4.673 1.00 96.06 69 VAL A O 1
ATOM 519 N N . ASN A 1 70 ? 1.877 0.037 3.035 1.00 96.31 70 ASN A N 1
ATOM 520 C CA . ASN A 1 70 ? 2.793 -0.965 2.508 1.00 96.31 70 ASN A CA 1
ATOM 521 C C . ASN A 1 70 ? 3.100 -0.672 1.035 1.00 96.31 70 ASN A C 1
ATOM 523 O O . ASN A 1 70 ? 2.187 -0.626 0.217 1.00 96.31 70 ASN A O 1
ATOM 527 N N . ILE A 1 71 ? 4.373 -0.496 0.685 1.00 95.94 71 ILE A N 1
ATOM 528 C CA . ILE A 1 71 ? 4.802 -0.304 -0.707 1.00 95.94 71 ILE A CA 1
ATOM 529 C C . ILE A 1 71 ? 5.328 -1.643 -1.222 1.00 95.94 71 ILE A C 1
ATOM 531 O O . ILE A 1 71 ? 6.172 -2.265 -0.577 1.00 95.94 71 ILE A O 1
ATOM 535 N N . VAL A 1 72 ? 4.816 -2.097 -2.365 1.00 95.00 72 VAL A N 1
ATOM 536 C CA . VAL A 1 72 ? 5.165 -3.394 -2.953 1.00 95.00 72 VAL A CA 1
ATOM 537 C C . VAL A 1 72 ? 5.753 -3.196 -4.339 1.00 95.00 72 VAL A C 1
ATOM 539 O O . VAL A 1 72 ? 5.064 -2.760 -5.263 1.00 95.00 72 VAL A O 1
ATOM 542 N N . ASP A 1 73 ? 7.011 -3.600 -4.488 1.00 94.12 73 ASP A N 1
ATOM 543 C CA . ASP A 1 73 ? 7.686 -3.633 -5.779 1.00 94.12 73 ASP A CA 1
ATOM 544 C C . ASP A 1 73 ? 7.104 -4.737 -6.668 1.00 94.12 73 ASP A C 1
ATOM 546 O O . ASP A 1 73 ? 7.048 -5.914 -6.297 1.00 94.12 73 ASP A O 1
ATOM 550 N N . MET A 1 74 ? 6.692 -4.371 -7.878 1.00 94.00 74 MET A N 1
ATOM 551 C CA . MET A 1 74 ? 6.156 -5.303 -8.864 1.00 94.00 74 MET A CA 1
ATOM 552 C C . MET A 1 74 ? 6.354 -4.792 -10.287 1.00 94.00 74 MET A C 1
ATOM 554 O O . MET A 1 74 ? 6.517 -3.608 -10.534 1.00 94.00 74 MET A O 1
ATOM 558 N N . ASN A 1 75 ? 6.317 -5.676 -11.279 1.00 95.06 75 ASN A N 1
ATOM 559 C CA . ASN A 1 75 ? 6.344 -5.216 -12.667 1.00 95.06 75 ASN A CA 1
ATOM 560 C C . ASN A 1 75 ? 4.971 -4.658 -13.098 1.00 95.06 75 ASN A C 1
ATOM 562 O O . ASN A 1 75 ? 3.939 -4.971 -12.506 1.00 95.06 75 ASN A O 1
ATOM 566 N N . THR A 1 76 ? 4.947 -3.879 -14.182 1.00 94.00 76 THR A N 1
ATOM 567 C CA . THR A 1 76 ? 3.726 -3.226 -14.686 1.00 94.00 76 THR A CA 1
ATOM 568 C C . THR A 1 76 ? 2.593 -4.203 -15.015 1.00 94.00 76 THR A C 1
ATOM 570 O O . THR A 1 76 ? 1.429 -3.873 -14.814 1.00 94.00 76 THR A O 1
ATOM 573 N N . ALA A 1 77 ? 2.897 -5.407 -15.507 1.00 94.94 77 ALA A N 1
ATOM 574 C CA . ALA A 1 77 ? 1.864 -6.392 -15.831 1.00 94.94 77 ALA A CA 1
ATOM 575 C C . ALA A 1 77 ? 1.193 -6.950 -14.564 1.00 94.94 77 ALA A C 1
ATOM 577 O O . ALA A 1 77 ? -0.030 -7.072 -14.513 1.00 94.94 77 ALA A O 1
ATOM 578 N N . VAL A 1 78 ? 1.988 -7.235 -13.529 1.00 95.00 78 VAL A N 1
ATOM 579 C CA . VAL A 1 78 ? 1.498 -7.677 -12.217 1.00 95.00 78 VAL A CA 1
ATOM 580 C C . VAL A 1 78 ? 0.715 -6.557 -11.538 1.00 95.00 78 VAL A C 1
ATOM 582 O O . VAL A 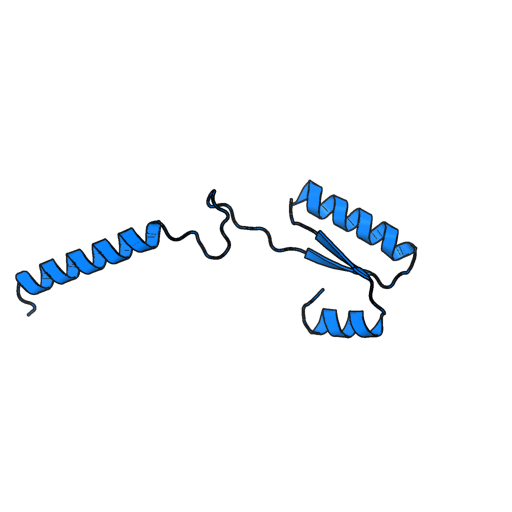1 78 ? -0.377 -6.819 -11.050 1.00 95.00 78 VAL A O 1
ATOM 585 N N . MET A 1 79 ? 1.192 -5.309 -11.609 1.00 95.56 79 MET A N 1
ATOM 586 C CA . MET A 1 79 ? 0.468 -4.134 -11.109 1.00 95.56 79 MET A CA 1
ATOM 587 C C . MET A 1 79 ? -0.942 -4.044 -11.691 1.00 95.56 79 MET A C 1
ATOM 589 O O . MET A 1 79 ? -1.904 -3.931 -10.937 1.00 95.56 79 MET A O 1
ATOM 593 N N . TRP A 1 80 ? -1.096 -4.143 -13.015 1.00 95.50 80 TRP A N 1
ATOM 594 C CA . TRP A 1 80 ? -2.422 -4.098 -13.637 1.00 95.50 80 TRP A CA 1
ATOM 595 C C . TRP A 1 80 ? -3.344 -5.204 -13.131 1.00 95.50 80 TRP A C 1
ATOM 597 O O . TRP A 1 80 ? -4.513 -4.950 -12.843 1.00 95.50 80 TRP A O 1
ATOM 607 N N . GLN A 1 81 ? -2.821 -6.420 -12.985 1.00 96.81 81 GLN A N 1
ATOM 608 C CA . GLN A 1 81 ? -3.596 -7.529 -12.445 1.00 96.81 81 GLN A CA 1
ATOM 609 C C . GLN A 1 81 ? -3.998 -7.289 -10.982 1.00 96.81 81 GLN A C 1
ATOM 611 O O . GLN A 1 81 ? -5.134 -7.582 -10.608 1.00 96.81 81 GLN A O 1
ATOM 616 N N . SER A 1 82 ? -3.089 -6.758 -10.165 1.00 95.62 82 SER A N 1
ATOM 617 C CA . SER A 1 82 ? -3.329 -6.469 -8.752 1.00 95.62 82 SER A CA 1
ATOM 618 C C . SER A 1 82 ? -4.351 -5.349 -8.556 1.00 95.62 82 SER A C 1
ATOM 620 O O . SER A 1 82 ? -5.253 -5.527 -7.740 1.00 95.62 82 SER A O 1
ATOM 622 N N . ILE A 1 83 ? -4.298 -4.280 -9.362 1.00 94.50 83 ILE A N 1
ATOM 623 C CA . ILE A 1 83 ? -5.303 -3.199 -9.361 1.00 94.50 83 ILE A CA 1
ATOM 624 C C . ILE A 1 83 ? -6.689 -3.762 -9.692 1.00 94.50 83 ILE A C 1
ATOM 626 O O . ILE A 1 83 ? -7.662 -3.511 -8.986 1.00 94.50 83 ILE A O 1
ATOM 630 N N . MET A 1 84 ? -6.788 -4.577 -10.746 1.00 95.88 84 MET A N 1
ATOM 631 C CA . MET A 1 84 ? -8.062 -5.182 -11.160 1.00 95.88 84 MET A CA 1
ATOM 632 C C . MET A 1 84 ? -8.649 -6.120 -10.096 1.00 95.88 84 MET A C 1
ATOM 634 O O . MET A 1 84 ? -9.863 -6.301 -10.037 1.00 95.88 84 MET A O 1
ATOM 638 N N . ASN A 1 85 ? -7.793 -6.702 -9.256 1.00 96.38 85 ASN A N 1
ATOM 639 C CA . ASN A 1 85 ? -8.181 -7.587 -8.164 1.00 96.38 85 ASN A CA 1
ATOM 640 C C . ASN A 1 85 ? -8.376 -6.855 -6.821 1.00 96.38 85 ASN A C 1
ATOM 642 O O . ASN A 1 85 ? -8.702 -7.517 -5.837 1.00 96.38 85 ASN A O 1
ATOM 646 N N . GLY A 1 86 ? -8.152 -5.536 -6.754 1.00 93.06 86 GLY A N 1
ATOM 647 C CA . GLY A 1 86 ? -8.228 -4.754 -5.513 1.00 93.06 86 GLY A CA 1
ATOM 648 C C . GLY A 1 86 ? -7.155 -5.113 -4.480 1.00 93.06 86 GLY A C 1
ATOM 649 O O . GLY A 1 86 ? -7.395 -5.003 -3.283 1.00 93.06 86 GLY A O 1
ATOM 650 N N . GLN A 1 87 ? -6.000 -5.610 -4.928 1.00 92.81 87 GLN A N 1
ATOM 651 C CA . GLN A 1 87 ? -4.872 -5.969 -4.058 1.00 92.81 87 GLN A CA 1
ATOM 652 C C . GLN A 1 87 ? -3.962 -4.771 -3.752 1.00 92.81 87 GLN A C 1
ATOM 654 O O . GLN A 1 87 ? -3.260 -4.789 -2.741 1.00 92.81 87 GLN A O 1
ATOM 659 N N . VAL A 1 88 ? -3.958 -3.780 -4.650 1.00 89.88 88 VAL A N 1
ATOM 660 C CA . VAL A 1 88 ? -3.213 -2.511 -4.611 1.00 89.88 88 VAL A CA 1
ATOM 661 C C . VAL A 1 88 ? -4.040 -1.408 -5.260 1.00 89.88 88 VAL A C 1
ATOM 663 O O . VAL A 1 88 ? -4.943 -1.761 -6.057 1.00 89.88 88 VAL A O 1
#

Sequence (88 aa):
MFSKKSTVILSVVLALGLLLSACTPANGADPNGQPTKETVTIADTAFQTLWINNEIAKFAIETGYEYPVNIVDMNTAVMWQSIMNGQV

Secondary structure (DSSP, 8-state):
---HHHHHHHHHHHHHHHHHHTTSPPTTB-TTS-B-PPPEEEEE-S-HHHHHHHHHHHHHIIIII---EEEEE--HHHHHHHHHTT--

Nearest PDB structures (foldseek):
  4xws-assembly1_B  TM=7.373E-01  e=4.102E-01  Pseudomonas aeruginosa PAO1
  3oo9-assembly2_B  TM=6.850E-01  e=3.835E-01  Actinoplanes sp. SE50/110
  3k1m-assembly1_B  TM=5.594E-01  e=9.848E-01  Acinetobacter baylyi ADP1
  3fzv-assembly1_B  TM=6.000E-01  e=2.364E+00  Pseudomonas aeruginosa PAO1
  3fzv-assembly1_A  TM=5.996E-01  e=5.306E+00  Pseudomonas aeruginosa PAO1